Protein AF-A0A3S2DXU1-F1 (afdb_monomer_lite)

Structure (mmCIF, N/CA/C/O backbone):
data_AF-A0A3S2DXU1-F1
#
_entry.id   AF-A0A3S2DXU1-F1
#
loop_
_atom_site.group_PDB
_atom_site.id
_atom_site.type_symbol
_atom_site.label_atom_id
_atom_site.label_alt_id
_atom_site.label_comp_id
_atom_site.label_asym_id
_atom_site.label_entity_id
_atom_site.label_seq_id
_atom_site.pdbx_PDB_ins_code
_atom_site.Cartn_x
_atom_site.Cartn_y
_atom_site.Cartn_z
_atom_site.occupancy
_atom_site.B_iso_or_equiv
_atom_site.auth_seq_id
_atom_site.auth_comp_id
_atom_site.auth_asym_id
_atom_site.auth_atom_id
_atom_site.pdbx_PDB_model_num
ATOM 1 N N . MET A 1 1 ? -40.230 -17.795 -20.587 1.00 44.06 1 MET A N 1
ATOM 2 C CA . MET A 1 1 ? -38.853 -17.274 -20.688 1.00 44.06 1 MET A CA 1
ATOM 3 C C . MET A 1 1 ? -38.885 -15.857 -20.133 1.00 44.06 1 MET A C 1
ATOM 5 O O . MET A 1 1 ? -39.199 -14.927 -20.857 1.00 44.06 1 MET A O 1
ATOM 9 N N . THR A 1 2 ? -38.773 -15.726 -18.813 1.00 49.03 2 THR A N 1
ATOM 10 C CA . THR A 1 2 ? -38.884 -14.454 -18.085 1.00 49.03 2 THR A CA 1
ATOM 11 C C . THR A 1 2 ? -37.538 -13.738 -18.107 1.00 49.03 2 THR A C 1
ATOM 13 O O . THR A 1 2 ? -36.511 -14.329 -17.786 1.00 49.03 2 THR A O 1
ATOM 16 N N . VAL A 1 3 ? -37.554 -12.482 -18.547 1.00 62.09 3 VAL A N 1
ATOM 17 C CA . VAL A 1 3 ? -36.397 -11.579 -18.593 1.00 62.09 3 VAL A CA 1
ATOM 18 C C . VAL A 1 3 ? -35.971 -11.259 -17.149 1.00 62.09 3 VAL A C 1
ATOM 20 O O . VAL A 1 3 ? -36.861 -11.018 -16.331 1.00 62.09 3 VAL A O 1
ATOM 23 N N . PRO A 1 4 ? -34.672 -11.273 -16.795 1.00 58.19 4 PRO A N 1
ATOM 24 C CA . PRO A 1 4 ? -34.230 -10.865 -15.465 1.00 58.19 4 PRO A CA 1
ATOM 25 C C . PRO A 1 4 ? -34.527 -9.379 -15.244 1.00 58.19 4 PRO A C 1
ATOM 27 O O . PRO A 1 4 ? -34.189 -8.540 -16.077 1.00 58.19 4 PRO A O 1
ATOM 30 N N . ASP A 1 5 ? -35.174 -9.079 -14.124 1.00 59.56 5 ASP A N 1
ATOM 31 C CA . ASP A 1 5 ? -35.490 -7.730 -13.663 1.00 59.56 5 ASP A CA 1
ATOM 32 C C . ASP A 1 5 ? -34.196 -6.930 -13.399 1.00 59.56 5 ASP A C 1
ATOM 34 O O . ASP A 1 5 ? -33.342 -7.353 -12.620 1.00 59.56 5 ASP A O 1
ATOM 38 N N . MET A 1 6 ? -34.038 -5.785 -14.073 1.00 63.25 6 MET A N 1
ATOM 39 C CA . MET A 1 6 ? -32.880 -4.880 -13.954 1.00 63.25 6 MET A CA 1
ATOM 40 C C . MET A 1 6 ? -33.036 -3.860 -12.809 1.00 63.25 6 MET A C 1
ATOM 42 O O . MET A 1 6 ? -32.220 -2.949 -12.681 1.00 63.25 6 MET A O 1
ATOM 46 N N . THR A 1 7 ? -34.058 -4.000 -11.962 1.00 64.19 7 THR A N 1
ATOM 47 C CA . THR A 1 7 ? -34.407 -3.035 -10.907 1.00 64.19 7 THR A CA 1
ATOM 48 C C . THR A 1 7 ? -33.827 -3.421 -9.539 1.00 64.19 7 THR A C 1
ATOM 50 O O . THR A 1 7 ? -34.514 -3.380 -8.519 1.00 64.19 7 THR A O 1
ATOM 53 N N . ALA A 1 8 ? -32.552 -3.818 -9.481 1.00 63.28 8 ALA A N 1
ATOM 54 C CA . ALA A 1 8 ? -31.873 -3.968 -8.194 1.00 63.28 8 ALA A CA 1
ATOM 55 C C . ALA A 1 8 ? -31.620 -2.566 -7.594 1.00 63.28 8 ALA A C 1
ATOM 57 O O . ALA A 1 8 ? -31.040 -1.719 -8.280 1.00 63.28 8 ALA A O 1
ATOM 58 N N . PRO A 1 9 ? -32.044 -2.276 -6.348 1.00 60.88 9 PRO A N 1
ATOM 59 C CA . PRO A 1 9 ? -31.801 -0.975 -5.735 1.00 60.88 9 PRO A CA 1
ATOM 60 C C . PRO A 1 9 ? -30.292 -0.746 -5.595 1.00 60.88 9 PRO A C 1
ATOM 62 O O . PRO A 1 9 ? -29.564 -1.614 -5.110 1.00 60.88 9 PRO A O 1
ATOM 65 N N . ALA A 1 10 ? -29.817 0.426 -6.021 1.00 67.25 10 ALA A N 1
ATOM 66 C CA . ALA A 1 10 ? -28.434 0.832 -5.810 1.00 67.25 10 ALA A CA 1
ATOM 67 C C . ALA A 1 10 ? -28.120 0.817 -4.303 1.00 67.25 10 ALA A C 1
ATOM 69 O O . ALA A 1 10 ? -28.883 1.353 -3.495 1.00 67.25 10 ALA A O 1
ATOM 70 N N . SER A 1 11 ? -27.012 0.172 -3.929 1.00 67.00 11 SER A N 1
ATOM 71 C CA . SER A 1 11 ? -26.554 0.083 -2.540 1.00 67.00 11 SER A CA 1
ATOM 72 C C . SER A 1 11 ? -26.502 1.474 -1.898 1.00 67.00 11 SER A C 1
ATOM 74 O O . SER A 1 11 ? -25.844 2.374 -2.411 1.00 67.00 11 SER A O 1
ATOM 76 N N . THR A 1 12 ? -27.200 1.648 -0.774 1.00 76.19 12 THR A N 1
ATOM 77 C CA . THR A 1 12 ? -27.182 2.876 0.047 1.00 76.19 12 THR A CA 1
ATOM 78 C C . THR A 1 12 ? -26.010 2.885 1.040 1.00 76.19 12 THR A C 1
ATOM 80 O O . THR A 1 12 ? -25.869 3.815 1.832 1.00 76.19 12 THR A O 1
ATOM 83 N N . ALA A 1 13 ? -25.167 1.846 1.034 1.00 80.81 13 ALA A N 1
ATOM 84 C CA . ALA A 1 13 ? -23.979 1.822 1.874 1.00 80.81 13 ALA A CA 1
ATOM 85 C C . ALA A 1 13 ? -23.004 2.937 1.443 1.00 80.81 13 ALA A C 1
ATOM 87 O O . ALA A 1 13 ? -22.831 3.157 0.240 1.00 80.81 13 ALA A O 1
ATOM 88 N N . PRO A 1 14 ? -22.375 3.646 2.396 1.00 84.50 14 PRO A N 1
ATOM 89 C CA . PRO A 1 14 ? -21.354 4.634 2.074 1.00 84.50 14 PRO A CA 1
ATOM 90 C C . PRO A 1 14 ? -20.205 3.982 1.291 1.00 84.50 14 PRO A C 1
ATOM 92 O O . PRO A 1 14 ? -19.855 2.829 1.532 1.00 84.50 14 PRO A O 1
ATOM 95 N N . LEU A 1 15 ? -19.650 4.719 0.326 1.00 89.94 15 LEU A N 1
ATOM 96 C CA . LEU A 1 15 ? -18.550 4.241 -0.511 1.00 89.94 15 LEU A CA 1
ATOM 97 C C . LEU A 1 15 ? -17.255 4.151 0.299 1.00 89.94 15 LEU A C 1
ATOM 99 O O . LEU A 1 15 ? -16.864 5.120 0.951 1.00 89.94 15 LEU A O 1
ATOM 103 N N . ASP A 1 16 ? -16.560 3.024 0.171 1.00 91.88 16 ASP A N 1
ATOM 104 C CA . ASP A 1 16 ? -15.212 2.853 0.699 1.00 91.88 16 ASP A CA 1
ATOM 105 C C . ASP A 1 16 ? -14.179 3.255 -0.358 1.00 91.88 16 ASP A C 1
ATOM 107 O O . ASP A 1 16 ? -14.077 2.647 -1.427 1.00 91.88 16 ASP A O 1
ATOM 111 N N . PHE A 1 17 ? -13.385 4.277 -0.050 1.00 94.00 17 PHE A N 1
ATOM 112 C CA . PHE A 1 17 ? -12.283 4.704 -0.904 1.00 94.00 17 PHE A CA 1
ATOM 113 C C . PHE A 1 17 ? -11.002 3.993 -0.488 1.00 94.00 17 PHE A C 1
ATOM 115 O O . PHE A 1 17 ? -10.533 4.147 0.633 1.00 94.00 17 PHE A O 1
ATOM 122 N N . PHE A 1 18 ? -10.416 3.229 -1.402 1.00 95.81 18 PHE A N 1
ATOM 123 C CA . PHE A 1 18 ? -9.123 2.585 -1.195 1.00 95.81 18 PHE A CA 1
ATOM 124 C C . PHE A 1 18 ? -8.044 3.312 -1.983 1.00 95.81 18 PHE A C 1
ATOM 126 O O . PHE A 1 18 ? -8.313 3.896 -3.035 1.00 95.81 18 PHE A O 1
ATOM 133 N N . TRP A 1 19 ? -6.818 3.255 -1.476 1.00 96.69 19 TRP A N 1
ATOM 134 C CA . TRP A 1 19 ? -5.656 3.794 -2.173 1.00 96.69 19 TRP A CA 1
ATOM 135 C C . TRP A 1 19 ? -4.774 2.682 -2.746 1.00 96.69 19 TRP A C 1
ATOM 137 O O . TRP A 1 19 ? -4.968 1.503 -2.457 1.00 96.69 19 TRP A O 1
ATOM 147 N N . PHE A 1 20 ? -3.808 3.048 -3.580 1.00 95.00 20 PHE A N 1
ATOM 148 C CA . PHE A 1 20 ? -2.878 2.126 -4.224 1.00 95.00 20 PHE A CA 1
ATOM 149 C C . PHE A 1 20 ? -1.441 2.503 -3.871 1.00 95.00 20 PHE A C 1
ATOM 151 O O . PHE A 1 20 ? -1.065 3.670 -3.983 1.00 95.00 20 PHE A O 1
ATOM 158 N N . ILE A 1 21 ? -0.636 1.530 -3.443 1.00 94.75 21 ILE A N 1
ATOM 159 C CA . ILE A 1 21 ? 0.788 1.756 -3.174 1.00 94.75 21 ILE A CA 1
ATOM 160 C C . ILE A 1 21 ? 1.592 1.326 -4.408 1.00 94.75 21 ILE A C 1
ATOM 162 O O . ILE A 1 21 ? 1.569 0.144 -4.760 1.00 94.75 21 ILE A O 1
ATOM 166 N N . PRO A 1 22 ? 2.313 2.250 -5.067 1.00 92.81 22 PRO A N 1
ATOM 167 C CA . PRO A 1 22 ? 2.996 1.977 -6.326 1.00 92.81 22 PRO A CA 1
ATOM 168 C C . PRO A 1 22 ? 4.332 1.256 -6.097 1.00 92.81 22 PRO A C 1
ATOM 170 O O . PRO A 1 22 ? 5.407 1.842 -6.221 1.00 92.81 22 PRO A O 1
ATOM 173 N N . THR A 1 23 ? 4.287 -0.041 -5.778 1.00 91.12 23 THR A N 1
ATOM 174 C CA . THR A 1 23 ? 5.500 -0.833 -5.485 1.00 91.12 23 THR A CA 1
ATOM 175 C C . THR A 1 23 ? 6.383 -1.136 -6.699 1.00 91.12 23 THR A C 1
ATOM 177 O O . THR A 1 23 ? 7.427 -1.761 -6.547 1.00 91.12 23 THR A O 1
ATOM 180 N N . HIS A 1 24 ? 6.005 -0.668 -7.893 1.00 88.62 24 HIS A N 1
ATOM 181 C CA . HIS A 1 24 ? 6.841 -0.667 -9.101 1.00 88.62 24 HIS A CA 1
ATOM 182 C C . HIS A 1 24 ? 7.406 0.728 -9.443 1.00 88.62 24 HIS A C 1
ATOM 184 O O . HIS A 1 24 ? 7.973 0.922 -10.518 1.00 88.62 24 HIS A O 1
ATOM 190 N N . GLY A 1 25 ? 7.205 1.717 -8.569 1.00 87.44 25 GLY A N 1
ATOM 191 C CA . GLY A 1 25 ? 7.530 3.120 -8.809 1.00 87.44 25 GLY A CA 1
ATOM 192 C C . GLY A 1 25 ? 6.347 3.892 -9.388 1.00 87.44 25 GLY A C 1
ATOM 193 O O . GLY A 1 25 ? 5.380 3.315 -9.879 1.00 87.44 25 GLY A O 1
ATOM 194 N N . ASP A 1 26 ? 6.417 5.212 -9.314 1.00 90.56 26 ASP A N 1
ATOM 195 C CA . ASP A 1 26 ? 5.385 6.124 -9.818 1.00 90.56 26 ASP A CA 1
ATOM 196 C C . ASP A 1 26 ? 6.051 7.354 -10.442 1.00 90.56 26 ASP A C 1
ATOM 198 O O . ASP A 1 26 ? 7.254 7.536 -10.310 1.00 90.56 26 ASP A O 1
ATOM 202 N N . GLY A 1 27 ? 5.316 8.219 -11.124 1.00 90.25 27 GLY A N 1
ATOM 203 C CA . GLY A 1 27 ? 5.881 9.422 -11.719 1.00 90.25 27 GLY A CA 1
ATOM 204 C C . GLY A 1 27 ? 4.812 10.382 -12.205 1.00 90.25 27 GLY A C 1
ATOM 205 O O . GLY A 1 27 ? 3.628 10.061 -12.256 1.00 90.25 27 GLY A O 1
ATOM 206 N N . SER A 1 28 ? 5.236 11.586 -12.577 1.00 92.06 28 SER A N 1
ATOM 207 C CA . SER A 1 28 ? 4.329 12.580 -13.163 1.00 92.06 28 SER A CA 1
ATOM 208 C C . SER A 1 28 ? 3.902 12.219 -14.591 1.00 92.06 28 SER A C 1
ATOM 210 O O . SER A 1 28 ? 2.860 12.681 -15.055 1.00 92.06 28 SER A O 1
ATOM 212 N N . TYR A 1 29 ? 4.706 11.413 -15.294 1.00 91.56 29 TYR A N 1
ATOM 213 C CA . TYR A 1 29 ? 4.533 11.095 -16.709 1.00 91.56 29 TYR A CA 1
ATOM 214 C C . TYR A 1 29 ? 4.489 9.585 -16.940 1.00 91.56 29 TYR A C 1
ATOM 216 O O . TYR A 1 29 ? 5.332 8.834 -16.454 1.00 91.56 29 TYR A O 1
ATOM 224 N N . LEU A 1 30 ? 3.513 9.135 -17.728 1.00 89.50 30 LEU A N 1
ATOM 225 C CA . LEU A 1 30 ? 3.378 7.728 -18.097 1.00 89.50 30 LEU A CA 1
ATOM 226 C C . LEU A 1 30 ? 4.391 7.357 -19.186 1.00 89.50 30 LEU A C 1
ATOM 228 O O . LEU A 1 30 ? 4.500 8.054 -20.193 1.00 89.50 30 LEU A O 1
ATOM 232 N N . GLY A 1 31 ? 5.090 6.234 -19.011 1.00 87.06 31 GLY A N 1
ATOM 233 C CA . GLY A 1 31 ? 6.031 5.708 -20.010 1.00 87.06 31 GLY A CA 1
ATOM 234 C C . GLY A 1 31 ? 7.292 6.555 -20.212 1.00 87.06 31 GLY A C 1
ATOM 235 O O . GLY A 1 31 ? 7.960 6.399 -21.231 1.00 87.06 31 GLY A O 1
ATOM 236 N N . SER A 1 32 ? 7.603 7.446 -19.267 1.00 88.38 32 SER A N 1
ATOM 237 C CA . SER A 1 32 ? 8.805 8.278 -19.264 1.00 88.38 32 SER A CA 1
ATOM 238 C C . SER A 1 32 ? 9.580 8.066 -17.969 1.00 88.38 32 SER A C 1
ATOM 240 O O . SER A 1 32 ? 8.983 7.881 -16.911 1.00 88.38 32 SER A O 1
ATOM 242 N N . GLU A 1 33 ? 10.905 8.137 -18.054 1.00 85.56 33 GLU A N 1
ATOM 243 C CA . GLU A 1 33 ? 11.787 8.172 -16.880 1.00 85.56 33 GLU A CA 1
ATOM 244 C C . GLU A 1 33 ? 11.878 9.588 -16.278 1.00 85.56 33 GLU A C 1
ATOM 246 O O . GLU A 1 33 ? 12.431 9.797 -15.196 1.00 85.56 33 GLU A O 1
ATOM 251 N N . GLU A 1 34 ? 11.324 10.591 -16.965 1.00 89.81 34 GLU A N 1
ATOM 252 C CA . GLU A 1 34 ? 11.304 11.968 -16.490 1.00 89.81 34 GLU A CA 1
ATOM 253 C C . GLU A 1 34 ? 10.435 12.097 -15.231 1.00 89.81 34 GLU A C 1
ATOM 255 O O . GLU A 1 34 ? 9.256 11.747 -15.226 1.00 89.81 34 GLU A O 1
ATOM 260 N N . GLN A 1 35 ? 11.018 12.631 -14.151 1.00 86.94 35 GLN A N 1
ATOM 261 C CA . GLN A 1 35 ? 10.356 12.781 -12.845 1.00 86.94 35 GLN A CA 1
ATOM 262 C C . GLN A 1 35 ? 9.788 11.469 -12.273 1.00 86.94 3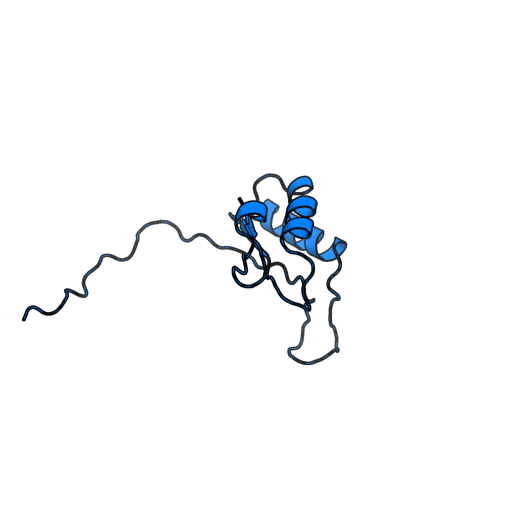5 GLN A C 1
ATOM 264 O O . GLN A 1 35 ? 8.801 11.482 -11.529 1.00 86.94 35 GLN A O 1
ATOM 269 N N . GLN A 1 36 ? 10.417 10.338 -12.593 1.00 89.81 36 GLN A N 1
ATOM 270 C CA . GLN A 1 36 ? 10.072 9.066 -11.982 1.00 89.81 36 GLN A CA 1
ATOM 271 C C . GLN A 1 36 ? 10.544 9.024 -10.521 1.00 89.81 36 GLN A C 1
ATOM 273 O O . GLN A 1 36 ? 11.666 9.400 -10.181 1.00 89.81 36 GLN A O 1
ATOM 278 N N . ARG A 1 37 ? 9.665 8.543 -9.647 1.00 91.56 37 ARG A N 1
ATOM 279 C CA . ARG A 1 37 ? 9.928 8.193 -8.255 1.00 91.56 37 ARG A CA 1
ATOM 280 C C . ARG A 1 37 ? 10.195 6.686 -8.172 1.00 91.56 37 ARG A C 1
ATOM 282 O O . ARG A 1 37 ? 9.310 5.897 -8.523 1.00 91.56 37 ARG A O 1
ATOM 289 N N . PRO A 1 38 ? 11.393 6.269 -7.734 1.00 89.56 38 PRO A N 1
ATOM 290 C CA . PRO A 1 38 ? 11.715 4.855 -7.600 1.00 89.56 38 PRO A CA 1
ATOM 291 C C . PRO A 1 38 ? 10.865 4.172 -6.508 1.00 89.56 38 PRO A C 1
ATOM 293 O O . PRO A 1 38 ? 10.380 4.842 -5.590 1.00 89.56 38 PRO A O 1
ATOM 296 N N . PRO A 1 39 ? 10.675 2.841 -6.593 1.00 89.88 39 PRO A N 1
ATOM 297 C CA . PRO A 1 39 ? 9.942 2.047 -5.607 1.00 8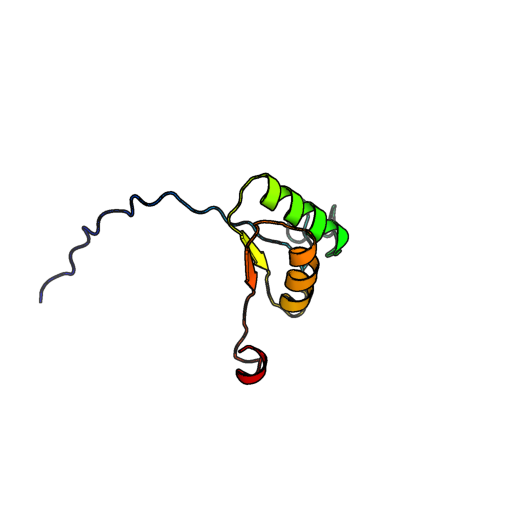9.88 39 PRO A CA 1
ATOM 298 C C . PRO A 1 39 ? 10.725 1.887 -4.294 1.00 89.88 39 PRO A C 1
ATOM 300 O O . PRO A 1 39 ? 11.249 0.822 -3.988 1.00 89.88 39 PRO A O 1
ATOM 303 N N . GLU A 1 40 ? 10.818 2.948 -3.499 1.00 92.06 40 GLU A N 1
ATOM 304 C CA . GLU A 1 40 ? 11.513 2.912 -2.211 1.00 92.06 40 GLU A CA 1
ATOM 305 C C . GLU A 1 40 ? 10.549 2.727 -1.035 1.00 92.06 40 GLU A C 1
ATOM 307 O O . GLU A 1 40 ? 9.501 3.372 -0.948 1.00 92.06 40 GLU A O 1
ATOM 312 N N . PHE A 1 41 ? 10.948 1.917 -0.048 1.00 93.94 41 PHE A N 1
ATOM 313 C CA . PHE A 1 41 ? 10.137 1.689 1.154 1.00 93.94 41 PHE A CA 1
ATOM 314 C C . PHE A 1 41 ? 9.833 2.983 1.927 1.00 93.94 41 PHE A C 1
ATOM 316 O O . PHE A 1 41 ? 8.742 3.135 2.478 1.00 93.94 41 PHE A O 1
ATOM 323 N N . GLY A 1 42 ? 10.767 3.944 1.936 1.00 95.06 42 GLY A N 1
ATOM 324 C CA . GLY A 1 42 ? 10.548 5.264 2.536 1.00 95.06 42 GLY A CA 1
ATOM 325 C C . GLY A 1 42 ? 9.362 6.000 1.907 1.00 95.06 42 GLY A C 1
ATOM 326 O O . GLY A 1 42 ? 8.517 6.528 2.627 1.00 95.06 42 GLY A O 1
ATOM 327 N N . TYR A 1 43 ? 9.235 5.937 0.582 1.00 94.50 43 TYR A N 1
ATOM 328 C CA . TYR A 1 43 ? 8.118 6.534 -0.143 1.00 94.50 43 TYR A CA 1
ATOM 329 C C . TYR A 1 43 ? 6.795 5.809 0.142 1.00 94.50 43 TYR A C 1
ATOM 331 O O . TYR A 1 43 ? 5.770 6.445 0.392 1.00 94.50 43 TYR A O 1
ATOM 339 N N . PHE A 1 44 ? 6.805 4.473 0.200 1.00 95.69 44 PHE A N 1
ATOM 340 C CA . PHE A 1 44 ? 5.603 3.702 0.548 1.00 95.69 44 PHE A CA 1
ATOM 341 C C . PHE A 1 44 ? 5.104 4.019 1.956 1.00 95.69 44 PHE A C 1
ATOM 343 O O . PHE A 1 44 ? 3.896 4.118 2.170 1.00 95.69 44 PHE A O 1
ATOM 350 N N . LYS A 1 45 ? 6.027 4.213 2.904 1.00 96.50 45 LYS A N 1
ATOM 351 C CA . LYS A 1 45 ? 5.713 4.643 4.266 1.00 96.50 45 LYS A CA 1
ATOM 352 C C . LYS A 1 45 ? 5.006 5.995 4.269 1.00 96.50 45 LYS A C 1
ATOM 354 O O . LYS A 1 45 ? 3.985 6.125 4.939 1.00 96.50 45 LYS A O 1
ATOM 359 N N . GLU A 1 46 ? 5.523 6.982 3.540 1.00 96.06 46 GLU A N 1
ATOM 360 C CA . GLU A 1 46 ? 4.904 8.311 3.465 1.00 96.06 46 GLU A CA 1
ATOM 361 C C . GLU A 1 46 ? 3.470 8.235 2.938 1.00 96.06 46 GLU A C 1
ATOM 363 O O . GLU A 1 46 ? 2.563 8.807 3.545 1.00 96.06 46 GLU A O 1
ATOM 368 N N . ILE A 1 47 ? 3.251 7.464 1.865 1.00 95.88 47 ILE A N 1
ATOM 369 C CA . ILE A 1 47 ? 1.908 7.219 1.332 1.00 95.88 47 ILE A CA 1
ATOM 370 C C . ILE A 1 47 ? 1.044 6.557 2.404 1.00 95.88 47 ILE A C 1
ATOM 372 O O . ILE A 1 47 ? 0.013 7.115 2.761 1.00 95.88 47 ILE A O 1
ATOM 376 N N . ALA A 1 48 ? 1.463 5.410 2.947 1.00 96.75 48 ALA A N 1
ATOM 377 C CA . ALA A 1 48 ? 0.684 4.626 3.906 1.00 96.75 48 ALA A CA 1
ATOM 378 C C . ALA A 1 48 ? 0.248 5.456 5.124 1.00 96.75 48 ALA A C 1
ATOM 380 O O . ALA A 1 48 ? -0.924 5.441 5.494 1.00 96.75 48 ALA A O 1
ATOM 381 N N . GLN A 1 49 ? 1.161 6.242 5.700 1.00 97.00 49 GLN A N 1
ATOM 382 C CA . GLN A 1 49 ? 0.861 7.114 6.837 1.00 97.00 49 GLN A CA 1
ATOM 383 C C . GLN A 1 49 ? -0.087 8.258 6.465 1.00 97.00 49 GLN A C 1
ATOM 385 O O . GLN A 1 49 ? -0.955 8.626 7.261 1.00 97.00 49 GLN A O 1
ATOM 390 N N . ALA A 1 50 ? 0.043 8.817 5.258 1.00 96.94 50 ALA A N 1
ATOM 391 C CA . ALA A 1 50 ? -0.876 9.838 4.775 1.00 96.94 50 ALA A CA 1
ATOM 392 C C . ALA A 1 50 ? -2.296 9.277 4.615 1.00 96.94 50 ALA A C 1
ATOM 394 O O . ALA A 1 50 ? -3.241 9.890 5.113 1.00 96.94 50 ALA A O 1
ATOM 395 N N . VAL A 1 51 ? -2.460 8.107 3.985 1.00 96.88 51 VAL A N 1
ATOM 396 C CA . VAL A 1 51 ? -3.795 7.516 3.786 1.00 96.88 51 VAL A CA 1
ATOM 397 C C . VAL A 1 51 ? -4.434 7.061 5.099 1.00 96.88 51 VAL A C 1
ATOM 399 O O . VAL A 1 51 ? -5.629 7.281 5.294 1.00 96.88 51 VAL A O 1
ATOM 402 N N . ASP A 1 52 ? -3.646 6.494 6.017 1.00 96.50 52 ASP A N 1
ATOM 403 C CA . ASP A 1 52 ? -4.110 6.099 7.355 1.00 96.50 52 ASP A CA 1
ATOM 404 C C . ASP A 1 52 ? -4.633 7.317 8.138 1.00 96.50 52 ASP A C 1
ATOM 406 O O . ASP A 1 52 ? -5.748 7.305 8.663 1.00 96.50 52 ASP A O 1
ATOM 410 N N . ARG A 1 53 ? -3.892 8.437 8.117 1.00 96.06 53 ARG A N 1
ATOM 411 C CA . ARG A 1 53 ? -4.313 9.697 8.754 1.00 96.06 53 ARG A CA 1
ATOM 412 C C . ARG A 1 53 ? -5.558 10.307 8.106 1.00 96.06 53 ARG A C 1
ATOM 414 O O . ARG A 1 53 ? -6.364 10.922 8.804 1.00 96.06 53 ARG A O 1
ATOM 421 N N . LEU A 1 54 ? -5.700 10.180 6.788 1.00 95.62 54 LEU A N 1
ATOM 422 C CA . LEU A 1 54 ? -6.859 10.683 6.044 1.00 95.62 54 LEU A CA 1
ATOM 423 C C . LEU A 1 54 ? -8.113 9.812 6.227 1.00 95.62 54 LEU A C 1
ATOM 425 O O . LEU A 1 54 ? -9.189 10.212 5.789 1.00 95.62 54 LEU A O 1
ATOM 429 N N . GLY A 1 55 ? -7.998 8.664 6.903 1.00 93.94 55 GLY A N 1
ATOM 430 C CA . GLY A 1 55 ? -9.129 7.802 7.242 1.00 93.94 55 GLY A CA 1
ATOM 431 C C . GLY A 1 55 ? -9.536 6.840 6.129 1.00 93.94 55 GLY A C 1
ATOM 432 O O . GLY A 1 55 ? -10.684 6.397 6.107 1.00 93.94 55 GLY A O 1
ATOM 433 N N . PHE A 1 56 ? -8.626 6.508 5.211 1.00 95.75 56 PHE A N 1
ATOM 434 C CA . PHE A 1 56 ? -8.907 5.498 4.194 1.00 95.75 56 PHE A CA 1
ATOM 435 C C . PHE A 1 56 ? -8.982 4.105 4.845 1.00 95.75 56 PHE A C 1
ATOM 437 O O . PHE A 1 56 ? -8.096 3.747 5.622 1.00 95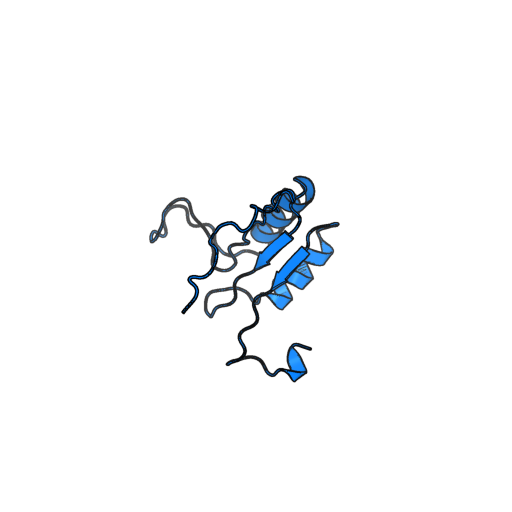.75 56 PHE A O 1
ATOM 444 N N . PRO A 1 57 ? -9.997 3.281 4.524 1.00 95.12 57 PRO A N 1
ATOM 445 C CA . PRO A 1 57 ? -10.146 1.936 5.079 1.00 95.12 57 PRO A CA 1
ATOM 446 C C . PRO A 1 57 ? -9.018 0.972 4.695 1.00 95.12 57 PRO A C 1
ATOM 448 O O . PRO A 1 57 ? -8.803 -0.016 5.401 1.00 95.12 57 PRO A O 1
ATOM 451 N N . GLY A 1 58 ? -8.296 1.221 3.600 1.00 95.56 58 GLY A N 1
ATOM 452 C CA . GLY A 1 58 ? -7.161 0.389 3.226 1.00 95.56 58 GLY A CA 1
ATOM 453 C C . GLY A 1 58 ? -6.440 0.792 1.946 1.00 95.56 58 GLY A C 1
ATOM 454 O O . GLY A 1 58 ? -6.805 1.746 1.253 1.00 95.56 58 GLY A O 1
ATOM 455 N N . VAL A 1 59 ? -5.421 -0.000 1.629 1.00 97.00 59 VAL A N 1
ATOM 456 C CA . VAL A 1 59 ? -4.561 0.132 0.452 1.00 97.00 59 VAL A CA 1
ATOM 457 C C . VAL A 1 59 ? -4.431 -1.189 -0.296 1.00 97.00 59 VAL A C 1
ATOM 459 O O . VAL A 1 59 ? -4.335 -2.250 0.316 1.00 97.00 59 VAL A O 1
ATOM 462 N N . LEU A 1 60 ? -4.378 -1.118 -1.623 1.00 96.00 60 LEU A N 1
ATOM 463 C CA . LEU A 1 60 ? -4.015 -2.226 -2.500 1.00 96.00 60 LEU A CA 1
ATOM 464 C C . LEU A 1 60 ? -2.501 -2.240 -2.727 1.00 96.00 60 LEU A C 1
ATOM 466 O O . LEU A 1 60 ? -1.915 -1.228 -3.120 1.00 96.00 60 LEU A O 1
ATOM 470 N N . LEU A 1 61 ? -1.896 -3.410 -2.521 1.00 94.12 61 LEU A N 1
ATOM 471 C CA . LEU A 1 61 ? -0.508 -3.694 -2.872 1.00 94.12 61 LEU A CA 1
ATOM 472 C C . LEU A 1 61 ? -0.482 -4.595 -4.114 1.00 94.12 61 LEU A C 1
ATOM 474 O O . LEU A 1 61 ? -1.002 -5.717 -4.059 1.00 94.12 61 LEU A O 1
ATOM 478 N N . PRO A 1 62 ? 0.092 -4.135 -5.240 1.00 90.19 62 PRO A N 1
ATOM 479 C CA . PRO A 1 62 ? 0.172 -4.946 -6.444 1.00 90.19 62 PRO A CA 1
ATOM 480 C C . PRO A 1 62 ? 1.193 -6.074 -6.264 1.00 90.19 62 PRO A C 1
ATOM 482 O O . PRO A 1 62 ? 2.115 -5.980 -5.453 1.00 90.19 62 PRO A O 1
ATOM 485 N N . THR A 1 63 ? 1.038 -7.127 -7.067 1.00 85.38 63 THR A N 1
ATOM 486 C CA . THR A 1 63 ? 1.998 -8.230 -7.200 1.00 85.38 63 THR A CA 1
ATOM 487 C C . THR A 1 63 ? 2.479 -8.318 -8.650 1.00 85.38 63 THR A C 1
ATOM 489 O O . THR A 1 63 ? 1.687 -8.155 -9.583 1.00 85.38 63 THR A O 1
ATOM 492 N N . GLY A 1 64 ? 3.769 -8.579 -8.870 1.00 79.38 64 GLY A N 1
ATOM 493 C CA . GLY A 1 64 ? 4.367 -8.635 -10.204 1.00 79.38 64 GLY A CA 1
ATOM 494 C C . GLY A 1 64 ? 5.884 -8.807 -10.158 1.00 79.38 64 GLY A C 1
ATOM 495 O O . GLY A 1 64 ? 6.488 -8.647 -9.109 1.00 79.38 64 GLY A O 1
ATOM 496 N N . GLN A 1 65 ? 6.507 -9.129 -11.298 1.00 72.75 65 GLN A N 1
ATOM 497 C CA . GLN A 1 65 ? 7.968 -9.320 -11.365 1.00 72.75 65 GLN A CA 1
ATOM 498 C C . GLN A 1 65 ? 8.766 -8.032 -11.124 1.00 72.75 65 GLN A C 1
ATOM 500 O O . GLN A 1 65 ? 9.892 -8.100 -10.652 1.00 72.75 65 GLN A O 1
ATOM 505 N N . ASN A 1 66 ? 8.173 -6.877 -11.434 1.00 78.31 66 ASN A N 1
ATOM 506 C CA . ASN A 1 66 ? 8.795 -5.560 -11.271 1.00 78.31 66 ASN A CA 1
ATOM 507 C C . ASN A 1 66 ? 8.263 -4.820 -10.032 1.00 78.31 66 ASN A C 1
ATOM 509 O O . ASN A 1 66 ? 8.386 -3.604 -9.945 1.00 78.31 66 ASN A O 1
ATOM 513 N N . CYS A 1 67 ? 7.573 -5.527 -9.138 1.00 78.12 67 CYS A N 1
ATOM 514 C CA . CYS A 1 67 ? 7.011 -4.975 -7.912 1.00 78.12 67 CYS A CA 1
ATOM 515 C C . CYS A 1 67 ? 7.781 -5.539 -6.721 1.00 78.12 67 CYS A C 1
ATOM 517 O O . CYS A 1 67 ? 8.137 -6.718 -6.731 1.00 78.12 67 CYS A O 1
ATOM 519 N N . GLU A 1 68 ? 7.959 -4.734 -5.678 1.00 82.12 68 GLU A N 1
ATOM 520 C CA . GLU A 1 68 ? 8.373 -5.266 -4.377 1.00 82.12 68 GLU A CA 1
ATOM 521 C C . GLU A 1 68 ? 7.360 -6.297 -3.856 1.00 82.12 68 GLU A C 1
ATOM 523 O O . GLU A 1 68 ? 6.161 -6.219 -4.157 1.00 82.12 68 GLU A O 1
ATOM 528 N N . ASP A 1 69 ? 7.838 -7.265 -3.067 1.00 88.06 69 ASP A N 1
ATOM 529 C CA . ASP A 1 69 ? 6.981 -8.325 -2.535 1.00 88.06 69 ASP A CA 1
ATOM 530 C C . ASP A 1 69 ? 5.868 -7.735 -1.658 1.00 88.06 69 ASP A C 1
ATOM 532 O O . ASP A 1 69 ? 6.106 -7.011 -0.682 1.00 88.06 69 ASP A O 1
ATOM 536 N N . SER A 1 70 ? 4.628 -8.048 -2.028 1.00 89.12 70 SER A N 1
ATOM 537 C CA . SER A 1 70 ? 3.435 -7.456 -1.435 1.00 89.12 70 SER A CA 1
ATOM 538 C C . SER A 1 70 ? 3.261 -7.856 0.035 1.00 89.12 70 SER A C 1
ATOM 540 O O . SER A 1 70 ? 2.794 -7.040 0.8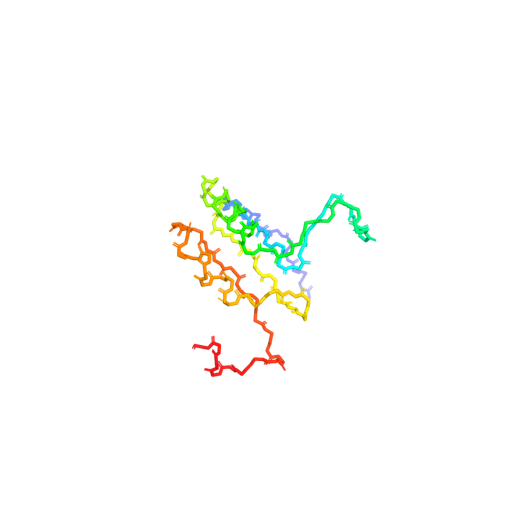25 1.00 89.12 70 SER A O 1
ATOM 542 N N . TRP A 1 71 ? 3.650 -9.075 0.427 1.00 90.38 71 TRP A N 1
ATOM 543 C CA . TRP A 1 71 ? 3.521 -9.561 1.806 1.00 90.38 71 TRP A CA 1
ATOM 544 C C . TRP A 1 71 ? 4.558 -8.921 2.724 1.00 90.38 71 TRP A C 1
ATOM 546 O O . TRP A 1 71 ? 4.220 -8.451 3.813 1.00 90.38 71 TRP A O 1
ATOM 556 N N . ILE A 1 72 ? 5.813 -8.852 2.275 1.00 92.62 72 ILE A N 1
ATOM 557 C CA . ILE A 1 72 ? 6.900 -8.198 3.013 1.00 92.62 72 ILE A CA 1
ATOM 558 C C . ILE A 1 72 ? 6.602 -6.703 3.164 1.00 92.62 72 ILE A C 1
ATOM 560 O O . ILE A 1 72 ? 6.676 -6.167 4.272 1.00 92.62 72 ILE A O 1
ATOM 564 N N . THR A 1 73 ? 6.188 -6.043 2.079 1.00 93.38 73 THR A N 1
ATOM 565 C CA . THR A 1 73 ? 5.839 -4.616 2.099 1.00 93.38 73 THR A CA 1
ATOM 566 C C . THR A 1 73 ? 4.652 -4.349 3.025 1.00 93.38 73 THR A C 1
ATOM 568 O O . THR A 1 73 ? 4.731 -3.452 3.864 1.00 93.38 73 THR A O 1
ATOM 571 N N . ALA A 1 74 ? 3.583 -5.154 2.942 1.00 94.56 74 ALA A N 1
ATOM 572 C CA . ALA A 1 74 ? 2.439 -5.057 3.851 1.00 94.56 74 ALA A CA 1
ATOM 573 C C . ALA A 1 74 ? 2.862 -5.203 5.315 1.00 94.56 74 ALA A C 1
ATOM 575 O O . ALA A 1 74 ? 2.453 -4.406 6.152 1.00 94.56 74 ALA A O 1
ATOM 576 N N . THR A 1 75 ? 3.712 -6.187 5.619 1.00 94.75 75 THR A N 1
ATOM 577 C CA . THR A 1 75 ? 4.172 -6.459 6.988 1.00 94.75 75 THR A CA 1
ATOM 578 C C . THR A 1 75 ? 4.973 -5.285 7.544 1.00 94.75 75 THR A C 1
ATOM 580 O O . THR A 1 75 ? 4.731 -4.860 8.670 1.00 94.75 75 THR A O 1
ATOM 583 N N . GLY A 1 76 ? 5.885 -4.713 6.752 1.00 95.75 76 GLY A N 1
ATOM 584 C CA . GLY A 1 76 ? 6.645 -3.531 7.156 1.00 95.75 76 GLY A CA 1
ATOM 585 C C . GLY A 1 76 ? 5.744 -2.323 7.414 1.00 95.75 76 GLY A C 1
ATOM 586 O O . GLY A 1 76 ? 5.844 -1.689 8.464 1.00 95.75 76 GLY A O 1
ATOM 587 N N . LEU A 1 77 ? 4.831 -2.024 6.486 1.00 96.00 77 LEU A N 1
ATOM 588 C CA . LEU A 1 77 ? 3.926 -0.878 6.597 1.00 96.00 77 LEU A CA 1
ATOM 589 C C . LEU A 1 77 ? 2.905 -1.035 7.726 1.00 96.00 77 LEU A C 1
ATOM 591 O O . LEU A 1 77 ? 2.609 -0.051 8.397 1.00 96.00 77 LEU A O 1
ATOM 595 N N . ALA A 1 78 ? 2.434 -2.254 7.994 1.00 95.31 78 ALA A N 1
ATOM 596 C CA . ALA A 1 78 ? 1.505 -2.534 9.084 1.00 95.31 78 ALA A CA 1
ATOM 597 C C . ALA A 1 78 ? 2.071 -2.152 10.460 1.00 95.31 78 ALA A C 1
ATOM 599 O O . ALA A 1 78 ? 1.310 -1.783 11.346 1.00 95.31 78 ALA A O 1
ATOM 600 N N . THR A 1 79 ? 3.398 -2.173 10.641 1.00 96.06 79 THR A N 1
ATOM 601 C CA . THR A 1 79 ? 4.033 -1.703 11.889 1.00 96.06 79 THR A CA 1
ATOM 602 C C . THR A 1 79 ? 4.068 -0.177 12.032 1.00 96.06 79 THR A C 1
ATOM 604 O O . THR A 1 79 ? 4.386 0.332 13.105 1.00 96.06 79 THR A O 1
ATOM 607 N N . LEU A 1 80 ? 3.763 0.561 10.960 1.00 96.44 80 LEU A N 1
ATOM 608 C CA . LEU A 1 80 ? 3.892 2.020 10.858 1.00 96.44 80 LEU A CA 1
ATOM 609 C C . LEU A 1 80 ? 2.543 2.740 10.679 1.00 96.44 80 LEU A C 1
ATOM 611 O O . LEU A 1 80 ? 2.532 3.970 10.575 1.00 96.44 80 LEU A O 1
ATOM 615 N N . THR A 1 81 ? 1.441 1.987 10.632 1.00 96.44 81 THR A N 1
ATOM 616 C CA . THR A 1 81 ? 0.053 2.456 10.476 1.00 96.44 81 THR A CA 1
ATOM 617 C C . THR A 1 81 ? -0.831 1.872 11.573 1.00 96.44 81 THR A C 1
ATOM 619 O O . THR A 1 81 ? -0.570 0.767 12.042 1.00 96.44 81 THR A O 1
ATOM 622 N N . GLU A 1 82 ? -1.900 2.567 11.958 1.00 94.75 82 GLU A N 1
ATOM 623 C CA . GLU A 1 82 ? -2.761 2.143 13.069 1.00 94.75 82 GLU A CA 1
ATOM 624 C C . GLU A 1 82 ? -4.044 1.436 12.618 1.00 94.75 82 GLU A C 1
ATOM 626 O O . GLU A 1 82 ? -4.464 0.461 13.244 1.00 94.75 82 GLU A O 1
ATOM 631 N N . LYS A 1 83 ? -4.708 1.938 11.569 1.00 94.69 83 LYS A N 1
ATOM 632 C CA . LYS A 1 83 ? -6.058 1.488 11.169 1.00 94.69 83 LYS A CA 1
ATOM 633 C C . LYS A 1 83 ? -6.121 0.963 9.739 1.00 94.69 83 LYS A C 1
ATOM 635 O O . LYS A 1 83 ? -7.098 0.304 9.375 1.00 94.69 83 LYS A O 1
ATOM 640 N N . LEU A 1 84 ? -5.100 1.258 8.944 1.00 96.06 84 LEU A N 1
ATOM 641 C CA . LEU A 1 84 ? -5.024 0.910 7.536 1.00 96.06 84 LEU A CA 1
ATOM 642 C C . LEU A 1 84 ? -5.027 -0.609 7.313 1.00 96.06 84 LEU A C 1
ATOM 644 O O . LEU A 1 84 ? -4.206 -1.341 7.867 1.00 96.06 84 LEU A O 1
ATOM 648 N N . LYS A 1 85 ? -5.935 -1.090 6.457 1.00 96.31 85 LYS A N 1
ATOM 649 C CA . LYS A 1 85 ? -5.962 -2.490 6.007 1.00 96.31 85 LYS A CA 1
ATOM 650 C C . LYS A 1 85 ? -5.176 -2.660 4.712 1.00 96.31 85 LYS A C 1
ATOM 652 O O . LYS A 1 85 ? -5.234 -1.809 3.827 1.00 96.31 85 LYS A O 1
ATOM 657 N N . PHE A 1 86 ? -4.507 -3.798 4.565 1.00 95.88 86 PHE A N 1
ATOM 658 C CA . PHE A 1 86 ? -3.696 -4.108 3.389 1.00 95.88 86 PHE A CA 1
ATOM 659 C C . PHE A 1 86 ? -4.370 -5.191 2.549 1.00 95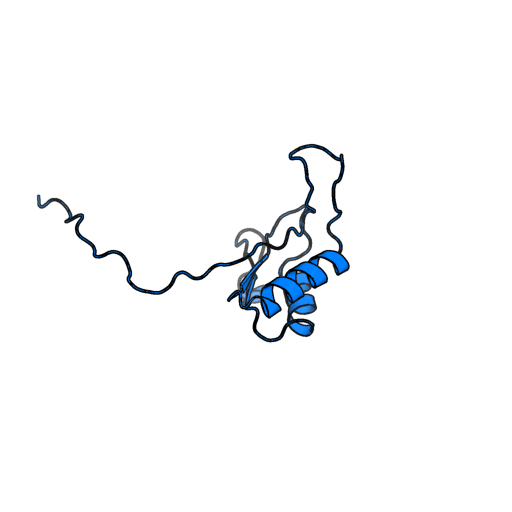.88 86 PHE A C 1
ATOM 661 O O . PHE A 1 86 ? -4.545 -6.324 2.995 1.00 95.88 86 PHE A O 1
ATOM 668 N N . LEU A 1 87 ? -4.752 -4.839 1.323 1.00 95.50 87 LEU A N 1
ATOM 669 C CA . LEU A 1 87 ? -5.251 -5.771 0.322 1.00 95.50 87 LEU A CA 1
ATOM 670 C C . LEU A 1 87 ? -4.047 -6.306 -0.453 1.00 95.50 87 LEU A C 1
ATOM 672 O O . LEU A 1 87 ? -3.531 -5.651 -1.358 1.00 95.50 87 LEU A O 1
ATOM 676 N N . VAL A 1 88 ? -3.582 -7.488 -0.056 1.00 92.19 88 VAL A N 1
ATOM 677 C CA . VAL A 1 88 ? -2.432 -8.161 -0.665 1.00 92.19 88 VAL A CA 1
ATOM 678 C C . VAL A 1 88 ? -2.912 -9.061 -1.801 1.00 92.19 88 VAL A C 1
ATOM 680 O O . VAL A 1 88 ? -3.757 -9.933 -1.602 1.00 92.19 88 VAL A O 1
ATOM 683 N N . ALA A 1 89 ? -2.383 -8.852 -3.007 1.00 88.88 89 ALA A N 1
ATOM 684 C CA . ALA A 1 89 ? -2.734 -9.670 -4.162 1.00 88.88 89 ALA A CA 1
ATOM 685 C C . ALA A 1 89 ? -2.066 -11.057 -4.095 1.00 88.88 89 ALA A C 1
ATOM 687 O O . ALA A 1 89 ? -0.851 -11.173 -3.944 1.00 88.88 89 ALA A O 1
ATOM 688 N N . LEU A 1 90 ? -2.859 -12.118 -4.266 1.00 86.00 90 LEU A N 1
ATOM 689 C CA . LEU A 1 90 ? -2.388 -13.503 -4.325 1.00 86.00 90 LEU A CA 1
ATOM 690 C C . LEU A 1 90 ? -2.413 -13.997 -5.773 1.00 86.00 90 LEU A C 1
ATOM 692 O O . LEU A 1 90 ? -3.421 -13.848 -6.464 1.00 86.00 90 LEU A O 1
ATOM 696 N N . ARG A 1 91 ? -1.318 -14.619 -6.232 1.00 85.31 91 ARG A N 1
ATOM 697 C CA . ARG A 1 91 ? -1.210 -15.200 -7.579 1.00 85.31 91 ARG A CA 1
ATOM 698 C C . ARG A 1 91 ? -1.144 -16.736 -7.497 1.00 85.31 91 ARG A C 1
ATOM 700 O O . ARG A 1 91 ? -0.060 -17.290 -7.323 1.00 85.31 91 ARG A O 1
ATOM 707 N N . PRO A 1 92 ? -2.272 -17.453 -7.682 1.00 84.62 92 PRO A N 1
ATOM 708 C CA . PRO A 1 92 ? -2.350 -18.897 -7.421 1.00 84.62 92 PRO A CA 1
ATOM 709 C C . PRO A 1 92 ? -1.381 -19.752 -8.247 1.00 84.62 92 PRO A C 1
ATOM 711 O O . PRO A 1 92 ? -0.976 -20.821 -7.814 1.00 84.62 92 PRO A O 1
ATOM 714 N N . GLY A 1 93 ? -0.992 -19.285 -9.438 1.00 85.56 93 GLY A N 1
ATOM 715 C CA . GLY A 1 93 ? -0.066 -20.010 -10.313 1.00 85.56 93 GLY A CA 1
ATOM 716 C C . GLY A 1 93 ? 1.398 -20.005 -9.858 1.00 85.56 93 GLY A C 1
ATOM 717 O O . GLY A 1 93 ? 2.191 -20.747 -10.426 1.00 85.56 93 GLY A O 1
ATOM 718 N N . VAL A 1 94 ? 1.772 -19.170 -8.880 1.00 83.31 94 VAL A N 1
ATOM 719 C CA . VAL A 1 94 ? 3.159 -19.053 -8.382 1.00 83.31 94 VAL A CA 1
ATOM 720 C C . VAL A 1 94 ? 3.280 -19.242 -6.868 1.00 83.31 94 VAL A C 1
ATOM 722 O O . VAL A 1 94 ? 4.389 -19.390 -6.365 1.00 83.31 94 VAL A O 1
ATOM 725 N N . THR A 1 95 ? 2.163 -19.262 -6.139 1.00 83.06 95 THR A N 1
ATOM 726 C CA . THR A 1 95 ? 2.138 -19.399 -4.679 1.00 83.06 95 THR A CA 1
ATOM 727 C C . THR A 1 95 ? 1.432 -20.690 -4.286 1.00 83.06 95 THR A C 1
ATOM 729 O O . THR A 1 95 ? 0.295 -20.931 -4.687 1.00 83.06 95 THR A O 1
ATOM 732 N N . LEU A 1 96 ? 2.093 -21.519 -3.474 1.00 88.38 96 LEU A N 1
ATOM 733 C CA . LEU A 1 96 ? 1.477 -22.724 -2.921 1.00 88.38 96 LEU A CA 1
ATOM 734 C C . LEU A 1 96 ? 0.360 -22.336 -1.936 1.00 88.38 96 LEU A C 1
ATOM 736 O O . LEU A 1 96 ? 0.610 -21.506 -1.062 1.00 88.38 96 LEU A O 1
ATOM 740 N N . PRO A 1 97 ? -0.830 -22.966 -1.992 1.00 87.75 97 PRO A N 1
ATOM 741 C CA . PRO A 1 97 ? -1.909 -22.683 -1.045 1.00 87.75 97 PRO A CA 1
ATOM 742 C C . PRO A 1 97 ? -1.481 -22.831 0.418 1.00 87.75 97 PRO A C 1
ATOM 744 O O . PRO A 1 97 ? -1.845 -22.008 1.244 1.00 87.75 97 PRO A O 1
ATOM 747 N N . THR A 1 98 ? -0.640 -23.824 0.727 1.00 90.88 98 THR A N 1
ATOM 748 C CA . THR A 1 98 ? -0.108 -24.057 2.081 1.00 90.88 98 THR A CA 1
ATOM 749 C C . THR A 1 98 ? 0.793 -22.928 2.584 1.00 90.88 98 THR A C 1
ATOM 751 O O . THR A 1 98 ? 0.943 -22.771 3.786 1.00 90.88 98 THR A O 1
ATOM 754 N N . PHE A 1 99 ? 1.417 -22.161 1.688 1.00 85.38 99 PHE A N 1
ATOM 755 C 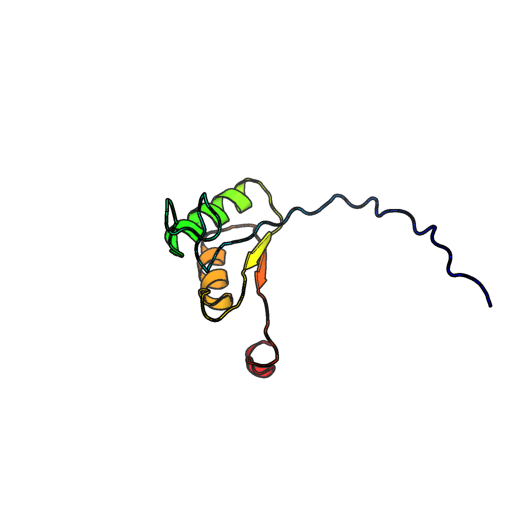CA . PHE A 1 99 ? 2.233 -21.007 2.067 1.00 85.38 99 PHE A CA 1
ATOM 756 C C . PHE A 1 99 ? 1.387 -19.746 2.292 1.00 85.38 99 PHE A C 1
ATOM 758 O O . PHE A 1 99 ? 1.787 -18.872 3.049 1.00 85.38 99 PHE A O 1
ATOM 765 N N . ALA A 1 100 ? 0.234 -19.640 1.629 1.00 82.38 100 ALA A N 1
ATOM 766 C CA . ALA A 1 100 ? -0.610 -18.448 1.668 1.00 82.38 100 ALA A CA 1
ATOM 767 C C . ALA A 1 100 ? -1.731 -18.482 2.723 1.00 82.38 100 ALA A C 1
ATOM 769 O O . ALA A 1 100 ? -2.470 -17.503 2.833 1.00 82.38 100 ALA A O 1
ATOM 770 N N . ALA A 1 101 ? -1.902 -19.613 3.414 1.00 79.56 101 ALA A N 1
ATOM 771 C CA . ALA A 1 101 ? -2.980 -19.872 4.368 1.00 79.56 101 ALA A CA 1
ATOM 772 C C . ALA A 1 101 ? -2.564 -19.625 5.823 1.00 79.56 101 ALA A C 1
ATOM 774 O O . ALA A 1 101 ? -1.376 -19.849 6.147 1.00 79.56 101 ALA A O 1
#

Radius of gyration: 17.82 Å; chains: 1; bounding box: 51×37×34 Å

Foldseek 3Di:
DDDDDPPDDDDPDDDADEAEQPQLWDAPDPPDPVRIGHNDLVVSLVVLAVCLVVPHQEYEYDDDPSGDQQVVSCVVNVVNHDRYDYDYDDDPVVDDPVRVD

Secondary structure (DSSP, 8-state):
-PPPP--PPPP-SPPPPEEE--TT-EESSTT--TTEEP--HHHHHHHHHHHHHHT-SEEEE--STTS--HHHHHHHHHTT-SS-EEEE---TTTS-HHHH-

pLDDT: mean 87.48, std 11.22, range [44.06, 97.0]

Sequence (101 aa):
MTVPDMTAPASTAPLDFFWFIPTHGDGSYLGSEEQQRPPEFGYFKEIAQAVDRLGFPGVLLPTGQNCEDSWITATGLATLTEKLKFLVALRPGVTLPTFAA